Protein AF-A0A7X9DUM1-F1 (afdb_monomer_lite)

Secondary structure (DSSP, 8-state):
---------------TT----B-SSGGGGTTSSS-EEETTEEE---GGGPPEEEEEEEEE-GGGTTS-SEEEEEEEESB-TT-PBP-TTT--TT--TTSTTS-BSSSSPEEEE----TTS------EEEEE--EEEEEEEEEEESSSTT-SSEEEEEEEEEEEE-TT-EEEEEEEEE--

pLDDT: mean 73.15, std 17.41, range [31.2, 94.44]

Foldseek 3Di:
DDDDDDDDPPPDDDDPDPFFDFDQAQCVNPPLAPWGQFLRGTDDDDPVQAWFKEWEDEAEDPVCQLLFFKKWKFKFFQAFSVRHGDDPVPDDPPDDCPDSRTGTQDRGTDMGGFPRDPDDDTDDPRDIDTGGFDQWIKMKMWGDNDHPNDDDTFKIWIDTGDGTDHPYYHYDYTYIDGD

Structure (mmCIF, N/CA/C/O backbone):
data_AF-A0A7X9DUM1-F1
#
_entry.id   AF-A0A7X9DUM1-F1
#
loop_
_atom_site.group_PDB
_atom_site.id
_atom_site.type_symbol
_atom_site.label_atom_id
_atom_site.label_alt_id
_atom_site.label_comp_id
_atom_site.label_asym_id
_atom_site.label_entity_id
_atom_site.label_seq_id
_atom_site.pdbx_PDB_ins_code
_atom_site.Cartn_x
_atom_site.Cartn_y
_atom_site.Cartn_z
_atom_site.occupancy
_atom_site.B_iso_or_equiv
_atom_site.auth_seq_id
_atom_site.auth_comp_id
_atom_site.auth_asym_id
_atom_site.auth_atom_id
_atom_site.pdbx_PDB_model_num
ATOM 1 N N . MET A 1 1 ? -1.319 25.117 71.527 1.00 40.03 1 MET A N 1
ATOM 2 C CA . MET A 1 1 ? -0.468 25.379 70.347 1.00 40.03 1 MET A CA 1
ATOM 3 C C . MET A 1 1 ? -0.038 24.043 69.774 1.00 40.03 1 MET A C 1
ATOM 5 O O . MET A 1 1 ? 0.570 23.286 70.512 1.00 40.03 1 MET A O 1
ATOM 9 N N . PHE A 1 2 ? -0.362 23.758 68.516 1.00 37.19 2 PHE A N 1
ATOM 10 C CA . PHE A 1 2 ? 0.265 22.716 67.691 1.00 37.19 2 PHE A CA 1
ATOM 11 C C . PHE A 1 2 ? 0.236 23.201 66.236 1.00 37.19 2 PHE A C 1
ATOM 13 O O . PHE A 1 2 ? -0.597 24.045 65.900 1.00 37.19 2 PHE A O 1
ATOM 20 N N . ALA A 1 3 ? 1.189 22.755 65.418 1.00 37.44 3 ALA A N 1
ATOM 21 C CA . ALA A 1 3 ? 1.503 23.374 64.132 1.00 37.44 3 ALA A CA 1
ATOM 22 C C . ALA A 1 3 ? 1.252 22.455 62.923 1.00 37.44 3 ALA A C 1
ATOM 24 O O . ALA A 1 3 ? 1.091 21.247 63.056 1.00 37.44 3 ALA A O 1
ATOM 25 N N . ALA A 1 4 ? 1.228 23.109 61.761 1.00 41.41 4 ALA A N 1
ATOM 26 C CA . ALA A 1 4 ? 1.110 22.626 60.388 1.00 41.41 4 ALA A CA 1
ATOM 27 C C . ALA A 1 4 ? 1.526 21.176 60.056 1.00 41.41 4 ALA A C 1
ATOM 29 O O . ALA A 1 4 ? 2.609 20.734 60.420 1.00 41.41 4 ALA A O 1
ATOM 30 N N . LEU A 1 5 ? 0.720 20.554 59.184 1.00 39.69 5 LEU A N 1
ATOM 31 C CA . LEU A 1 5 ? 1.094 19.883 57.921 1.00 39.69 5 LEU A CA 1
ATOM 32 C C . LEU A 1 5 ? -0.224 19.759 57.117 1.00 39.69 5 LEU A C 1
ATOM 34 O O . LEU A 1 5 ? -1.171 19.136 57.577 1.00 39.69 5 LEU A O 1
ATOM 38 N N . ALA A 1 6 ? -0.465 20.546 56.066 1.00 47.09 6 ALA A N 1
ATOM 39 C CA . ALA A 1 6 ? 0.113 20.409 54.724 1.00 47.09 6 ALA A CA 1
ATOM 40 C C . ALA A 1 6 ? -0.218 19.045 54.079 1.00 47.09 6 ALA A C 1
ATOM 42 O O . ALA A 1 6 ? 0.566 18.105 54.140 1.00 47.09 6 ALA A O 1
ATOM 43 N N . GLY A 1 7 ? -1.397 18.966 53.451 1.00 34.66 7 GLY A N 1
ATOM 44 C CA . GLY A 1 7 ? -1.908 17.788 52.739 1.00 34.66 7 GLY A CA 1
ATOM 45 C C . GLY A 1 7 ? -2.679 18.198 51.483 1.00 34.66 7 GLY A C 1
ATOM 46 O O . GLY A 1 7 ? -3.891 18.019 51.403 1.00 34.66 7 GLY A O 1
ATOM 47 N N . ALA A 1 8 ? -1.992 18.833 50.532 1.00 40.47 8 ALA A N 1
ATOM 48 C CA . ALA A 1 8 ? -2.603 19.371 49.319 1.00 40.47 8 ALA A CA 1
ATOM 49 C C . ALA A 1 8 ? -2.873 18.263 48.285 1.00 40.47 8 ALA A C 1
ATOM 51 O O . ALA A 1 8 ? -2.037 17.980 47.428 1.00 40.47 8 ALA A O 1
ATOM 52 N N . VAL A 1 9 ? -4.058 17.650 48.345 1.00 40.78 9 VAL A N 1
ATOM 53 C CA . VAL A 1 9 ? -4.539 16.749 47.287 1.00 40.78 9 VAL A CA 1
ATOM 54 C C . VAL A 1 9 ? -4.995 17.588 46.090 1.00 40.78 9 VAL A C 1
ATOM 56 O O . VAL A 1 9 ? -6.171 17.928 45.962 1.00 40.78 9 VAL A O 1
ATOM 59 N N . LEU A 1 10 ? -4.059 17.935 45.199 1.00 37.41 10 LEU A N 1
ATOM 60 C CA . LEU A 1 10 ? -4.412 18.410 43.861 1.00 37.41 10 LEU A CA 1
ATOM 61 C C . LEU A 1 10 ? -4.969 17.236 43.047 1.00 37.41 10 LEU A C 1
ATOM 63 O O . LEU A 1 10 ? -4.238 16.536 42.348 1.00 37.41 10 LEU A O 1
ATOM 67 N N . ALA A 1 11 ? -6.286 17.054 43.110 1.00 38.44 11 ALA A N 1
ATOM 68 C CA . ALA A 1 11 ? -7.024 16.305 42.104 1.00 38.44 11 ALA A CA 1
ATOM 69 C C . ALA A 1 11 ? -7.027 17.115 40.792 1.00 38.44 11 ALA A C 1
ATOM 71 O O . ALA A 1 11 ? -7.952 17.878 40.515 1.00 38.44 11 ALA A O 1
ATOM 72 N N . VAL A 1 12 ? -5.944 17.002 40.016 1.00 39.50 12 VAL A N 1
ATOM 73 C CA . VAL A 1 12 ? -5.849 17.609 38.681 1.00 39.50 12 VAL A CA 1
ATOM 74 C C . VAL A 1 12 ? -6.908 16.975 37.782 1.00 39.50 12 VAL A C 1
ATOM 76 O O . VAL A 1 12 ? -7.062 15.755 37.750 1.00 39.50 12 VAL A O 1
ATOM 79 N N . ALA A 1 13 ? -7.666 17.810 37.076 1.00 39.44 13 ALA A N 1
ATOM 80 C CA . ALA A 1 13 ? -8.807 17.356 36.299 1.00 39.44 13 ALA A CA 1
ATOM 81 C C . ALA A 1 13 ? -8.392 16.589 35.034 1.00 39.44 13 ALA A C 1
ATOM 83 O O . ALA A 1 13 ? -7.625 17.089 34.214 1.00 39.44 13 ALA A O 1
ATOM 84 N N . ALA A 1 14 ? -9.020 15.433 34.832 1.00 36.47 14 ALA A N 1
ATOM 85 C CA . ALA A 1 14 ? -9.250 14.835 33.525 1.00 36.47 14 ALA A CA 1
ATOM 86 C C . ALA A 1 14 ? -10.721 14.369 33.508 1.00 36.47 14 ALA A C 1
ATOM 88 O O . ALA A 1 14 ? -11.099 13.502 34.286 1.00 36.47 14 ALA A O 1
ATOM 89 N N . GLY A 1 15 ? -11.639 14.936 32.727 1.00 31.20 15 GLY A N 1
ATOM 90 C CA . GLY A 1 15 ? -11.460 15.889 31.628 1.00 31.20 15 GLY A CA 1
ATOM 91 C C . GLY A 1 15 ? -12.092 15.345 30.354 1.00 31.20 15 GLY A C 1
ATOM 92 O O . GLY A 1 15 ? -11.414 15.192 29.342 1.00 31.20 15 GLY A O 1
ATOM 93 N N . CYS A 1 16 ? -13.380 14.994 30.413 1.00 40.56 16 CYS A N 1
ATOM 94 C CA . CYS A 1 16 ? -14.129 14.566 29.236 1.00 40.56 16 CYS A CA 1
ATOM 95 C C . CYS A 1 16 ? -14.077 15.669 28.168 1.00 40.56 16 CYS A C 1
ATOM 97 O O . CYS A 1 16 ? -14.385 16.821 28.468 1.00 40.56 16 CYS A O 1
ATOM 99 N N . GLY A 1 17 ? -13.719 15.316 26.932 1.00 37.38 17 GLY A N 1
ATOM 100 C CA . GLY A 1 17 ? -13.585 16.290 25.844 1.00 37.38 17 GLY A CA 1
ATOM 101 C C . GLY A 1 17 ? -12.167 16.818 25.613 1.00 37.38 17 GLY A C 1
ATOM 102 O O . GLY A 1 17 ? -12.016 17.933 25.122 1.00 37.38 17 GLY A O 1
ATOM 103 N N . GLY A 1 18 ? -11.128 16.027 25.903 1.00 38.53 18 GLY A N 1
ATOM 104 C CA . GLY A 1 18 ? -9.816 16.248 25.294 1.00 38.53 18 GLY A CA 1
ATOM 105 C C . GLY A 1 18 ? -9.933 16.175 23.769 1.00 38.53 18 GLY A C 1
ATOM 106 O O . GLY A 1 18 ? -10.153 15.099 23.211 1.00 38.53 18 GLY A O 1
ATOM 107 N N . SER A 1 19 ? -9.826 17.317 23.089 1.00 50.94 19 SER A N 1
ATOM 108 C CA . SER A 1 19 ? -9.792 17.368 21.629 1.00 50.94 19 SER A CA 1
ATOM 109 C C . SER A 1 19 ? -8.531 16.663 21.138 1.00 50.94 19 SER A C 1
ATOM 111 O O . SER A 1 19 ? -7.427 17.147 21.384 1.00 50.94 19 SER A O 1
ATOM 113 N N . SER A 1 20 ? -8.713 15.529 20.458 1.00 58.25 20 SER A N 1
ATOM 114 C CA . SER A 1 20 ? -7.647 14.815 19.749 1.00 58.25 20 SER A CA 1
ATOM 115 C C . SER A 1 20 ? -6.777 15.811 18.961 1.00 58.25 20 SER A C 1
ATOM 117 O O . SER A 1 20 ? -7.348 16.644 18.245 1.00 58.25 20 SER A O 1
ATOM 119 N N . PRO A 1 21 ? -5.437 15.779 19.126 1.00 67.00 21 PRO A N 1
ATOM 120 C CA . PRO A 1 21 ? -4.561 16.769 18.521 1.00 67.00 21 PRO A CA 1
ATOM 121 C C . PRO A 1 21 ? -4.642 16.695 16.998 1.00 67.00 21 PRO A C 1
ATOM 123 O O . PRO A 1 21 ? -4.793 15.619 16.410 1.00 67.00 21 PRO A O 1
ATOM 126 N N . GLU A 1 22 ? -4.566 17.867 16.376 1.00 72.25 22 GLU A N 1
ATOM 127 C CA . GLU A 1 22 ? -4.575 17.995 14.925 1.00 72.25 22 GLU A CA 1
ATOM 128 C C . GLU A 1 22 ? -3.214 17.583 14.357 1.00 72.25 22 GLU A C 1
ATOM 130 O O . GLU A 1 22 ? -2.172 17.836 14.964 1.00 72.25 22 GLU A O 1
ATOM 135 N N . CYS A 1 23 ? -3.235 16.899 13.216 1.00 69.06 23 CYS A N 1
ATOM 136 C CA . CYS A 1 23 ? -2.074 16.241 12.626 1.00 69.06 23 CYS A CA 1
ATOM 137 C C . CYS A 1 23 ? -2.131 16.293 11.096 1.00 69.06 23 CYS A C 1
ATOM 139 O O . CYS A 1 23 ? -3.212 16.247 10.503 1.00 69.06 23 CYS A O 1
ATOM 141 N N . GLY A 1 24 ? -0.962 16.358 10.460 1.00 55.59 24 GLY A N 1
ATOM 142 C CA . GLY A 1 24 ? -0.798 16.118 9.025 1.00 55.59 24 GLY A CA 1
ATOM 143 C C . GLY A 1 24 ? -0.251 14.720 8.720 1.00 55.59 24 GLY A C 1
ATOM 144 O O . GLY A 1 24 ? -0.513 14.180 7.646 1.00 55.59 24 GLY A O 1
ATOM 145 N N . HIS A 1 25 ? 0.496 14.126 9.657 1.00 52.69 25 HIS A N 1
ATOM 146 C CA . HIS A 1 25 ? 1.282 12.910 9.439 1.00 52.69 25 HIS A CA 1
ATOM 147 C C . HIS A 1 25 ? 1.245 11.942 10.636 1.00 52.69 25 HIS A C 1
ATOM 149 O O . HIS A 1 25 ? 0.826 12.286 11.741 1.00 52.69 25 HIS A O 1
ATOM 155 N N . PHE A 1 26 ? 1.729 10.710 10.421 1.00 55.34 26 PHE A N 1
ATOM 156 C CA . PHE A 1 26 ? 1.794 9.648 11.443 1.00 55.34 26 PHE A CA 1
ATOM 157 C C . PHE A 1 26 ? 2.619 10.034 12.686 1.00 55.34 26 PHE A C 1
ATOM 159 O O . PHE A 1 26 ? 2.327 9.611 13.802 1.00 55.34 26 PHE A O 1
ATOM 166 N N . SER A 1 27 ? 3.621 10.888 12.487 1.00 53.38 27 SER A N 1
ATOM 167 C CA . SER A 1 27 ? 4.586 11.375 13.470 1.00 53.38 27 SER A CA 1
ATOM 168 C C . SER A 1 27 ? 3.952 12.219 14.558 1.00 53.38 27 SER A C 1
ATOM 170 O O . SER A 1 27 ? 4.390 12.193 15.707 1.00 53.38 27 SER A O 1
ATOM 172 N N . ASP A 1 28 ? 2.915 12.958 14.189 1.00 59.66 28 ASP A N 1
ATOM 173 C CA . ASP A 1 28 ? 2.399 14.073 14.973 1.00 59.66 28 ASP A CA 1
ATOM 174 C C . ASP A 1 28 ? 1.583 13.562 16.174 1.00 59.66 28 ASP A C 1
ATOM 176 O O . ASP A 1 28 ? 1.391 14.272 17.160 1.00 59.66 28 ASP A O 1
ATOM 180 N N . CYS A 1 29 ? 1.164 12.293 16.118 1.00 64.81 29 CYS A N 1
ATOM 181 C CA . CYS A 1 29 ? 0.476 11.585 17.194 1.00 64.81 29 CYS A CA 1
ATOM 182 C C . CYS A 1 29 ? 1.421 11.054 18.285 1.00 64.81 29 CYS A C 1
ATOM 184 O O . CYS A 1 29 ? 0.961 10.727 19.379 1.00 64.81 29 CYS A O 1
ATOM 186 N N . GLY A 1 30 ? 2.737 11.033 18.032 1.00 55.78 30 GLY A N 1
ATOM 187 C CA . GLY A 1 30 ? 3.765 10.799 19.046 1.00 55.78 30 GLY A CA 1
ATOM 188 C C . GLY A 1 30 ? 3.636 9.470 19.815 1.00 55.78 30 GLY A C 1
ATOM 189 O O . GLY A 1 30 ? 3.087 8.500 19.300 1.00 55.78 30 GLY A O 1
ATOM 190 N N . PRO A 1 31 ? 4.145 9.390 21.060 1.00 48.19 31 PRO A N 1
ATOM 191 C CA . PRO A 1 31 ? 4.142 8.164 21.866 1.00 48.19 31 PRO A CA 1
ATOM 192 C C . PRO A 1 31 ? 2.786 7.866 22.547 1.00 48.19 31 PRO A C 1
ATOM 194 O O . PRO A 1 31 ? 2.753 7.263 23.619 1.00 48.19 31 PRO A O 1
ATOM 197 N N . VAL A 1 32 ? 1.659 8.302 21.971 1.00 47.00 32 VAL A N 1
ATOM 198 C CA . VAL A 1 32 ? 0.311 8.183 22.568 1.00 47.00 32 VAL A CA 1
ATOM 199 C C . VAL A 1 32 ? -0.335 6.832 22.206 1.00 47.00 32 VAL A C 1
ATOM 201 O O . VAL A 1 32 ? -1.444 6.765 21.683 1.00 47.00 32 VAL A O 1
ATOM 204 N N . GLY A 1 33 ? 0.379 5.737 22.483 1.00 53.91 33 GLY A N 1
ATOM 205 C CA . GLY A 1 33 ? -0.063 4.369 22.178 1.00 53.91 33 GLY A CA 1
ATOM 206 C C . GLY A 1 33 ? -0.249 4.113 20.678 1.00 53.91 33 GLY A C 1
ATOM 207 O O . GLY A 1 33 ? 0.464 4.680 19.854 1.00 53.91 33 GLY A O 1
ATOM 208 N N . ASP A 1 34 ? -1.234 3.283 20.327 1.00 57.41 34 ASP A N 1
ATOM 209 C CA . ASP A 1 34 ? -1.569 2.886 18.949 1.00 57.41 34 ASP A CA 1
ATOM 210 C C . ASP A 1 34 ? -2.295 3.990 18.142 1.00 57.41 34 ASP A C 1
ATOM 212 O O . ASP A 1 34 ? -3.182 3.720 17.329 1.00 57.41 34 ASP A O 1
ATOM 216 N N . ALA A 1 35 ? -1.971 5.264 18.383 1.00 65.75 35 ALA A N 1
ATOM 217 C CA . ALA A 1 35 ? -2.650 6.397 17.765 1.00 65.75 35 ALA A CA 1
ATOM 218 C C . ALA A 1 35 ? -2.260 6.605 16.291 1.00 65.75 35 ALA A C 1
ATOM 220 O O . ALA A 1 35 ? -1.083 6.610 15.933 1.00 65.75 35 ALA A O 1
ATOM 221 N N . VAL A 1 36 ? -3.256 6.859 15.436 1.00 66.50 36 VAL A N 1
ATOM 222 C CA . VAL A 1 36 ? -3.064 7.104 13.996 1.00 66.50 36 VAL A CA 1
ATOM 223 C C . VAL A 1 36 ? -3.724 8.418 13.588 1.00 66.50 36 VAL A C 1
ATOM 225 O O . VAL A 1 36 ? -4.875 8.683 13.942 1.00 66.50 36 VAL A O 1
ATOM 228 N N . CYS A 1 37 ? -3.014 9.231 12.803 1.00 63.69 37 CYS A N 1
ATOM 229 C CA . CYS A 1 37 ? -3.579 10.434 12.200 1.00 63.69 37 CYS A CA 1
ATOM 230 C C . CYS A 1 37 ? -4.638 10.061 11.150 1.00 63.69 37 CYS A C 1
ATOM 232 O O . CYS A 1 37 ? -4.329 9.396 10.162 1.00 63.69 37 CYS A O 1
ATOM 234 N N . ALA A 1 38 ? -5.889 10.474 11.354 1.00 58.25 38 ALA A N 1
ATOM 235 C CA . ALA A 1 38 ? -7.000 10.184 10.453 1.00 58.25 38 ALA A CA 1
ATOM 236 C C . ALA A 1 38 ? -7.988 11.359 10.410 1.00 58.25 38 ALA A C 1
ATOM 238 O O . ALA A 1 38 ? -8.459 11.831 11.445 1.00 58.25 38 ALA A O 1
ATOM 239 N N . GLY A 1 39 ? -8.301 11.851 9.206 1.00 54.09 39 GLY A N 1
ATOM 240 C CA . GLY A 1 39 ? -9.159 13.032 9.035 1.00 54.09 39 GLY A CA 1
ATOM 241 C C . GLY A 1 39 ? -8.594 14.303 9.687 1.00 54.09 39 GLY A C 1
ATOM 242 O O . GLY A 1 39 ? -9.359 15.112 10.206 1.00 54.09 39 GLY A O 1
ATOM 243 N N . GLY A 1 40 ? -7.264 14.444 9.716 1.00 60.97 40 GLY A N 1
ATOM 244 C CA . GLY A 1 40 ? -6.565 15.565 10.350 1.00 60.97 40 GLY A CA 1
ATOM 245 C C . GLY A 1 40 ? -6.473 15.498 11.879 1.00 60.97 40 GLY A C 1
ATOM 246 O O . GLY A 1 40 ? -6.107 16.498 12.491 1.00 60.97 40 GLY A O 1
ATOM 247 N N . ARG A 1 41 ? -6.822 14.365 12.515 1.00 67.62 41 ARG A N 1
ATOM 248 C CA . ARG A 1 41 ? -6.782 14.182 13.979 1.00 67.62 41 ARG A CA 1
ATOM 249 C C . ARG A 1 41 ? -6.221 12.831 14.416 1.00 67.62 41 ARG A C 1
ATOM 251 O O . ARG A 1 41 ? -6.502 11.806 13.801 1.00 67.62 41 ARG A O 1
ATOM 258 N N . CYS A 1 42 ? -5.464 12.821 15.509 1.00 69.44 42 CYS A N 1
ATOM 259 C CA . CYS A 1 42 ? -4.881 11.611 16.092 1.00 69.44 42 CYS A CA 1
ATOM 260 C C . CYS A 1 42 ? -5.927 10.752 16.814 1.00 69.44 42 CYS A C 1
ATOM 262 O O . CYS A 1 42 ? -6.256 10.986 17.983 1.00 69.44 42 CYS A O 1
ATOM 264 N N . GLN A 1 43 ? -6.462 9.752 16.120 1.00 66.50 43 GLN A N 1
ATOM 265 C CA . GLN A 1 43 ? -7.377 8.775 16.701 1.00 66.50 43 GLN A CA 1
ATOM 266 C C . GLN A 1 43 ? -6.568 7.771 17.524 1.00 66.50 43 GLN A C 1
ATOM 268 O O . GLN A 1 43 ? -5.748 7.045 16.968 1.00 66.50 43 GLN A O 1
ATOM 273 N N . VAL A 1 44 ? -6.786 7.751 18.841 1.00 66.06 44 VAL A N 1
ATOM 274 C CA . VAL A 1 44 ? -6.223 6.741 19.749 1.00 66.06 44 VAL A CA 1
ATOM 275 C C . VAL A 1 44 ? -7.120 5.506 19.701 1.00 66.06 44 VAL A C 1
ATOM 277 O O . VAL A 1 44 ? -8.323 5.622 19.931 1.00 66.06 44 VAL A O 1
ATOM 280 N N . PHE A 1 45 ? -6.532 4.348 19.417 1.00 61.19 45 PHE A N 1
ATOM 281 C CA . PHE A 1 45 ? -7.200 3.046 19.439 1.00 61.19 45 PHE A CA 1
ATOM 282 C C . PHE A 1 45 ? -6.885 2.354 20.773 1.00 61.19 45 PHE A C 1
ATOM 284 O O . PHE A 1 45 ? -5.750 2.415 21.245 1.00 61.19 45 PHE A O 1
ATOM 291 N N . GLY A 1 46 ? -7.890 1.768 21.431 1.00 53.91 46 GLY A N 1
ATOM 292 C CA . GLY A 1 46 ? -7.709 1.044 22.693 1.00 53.91 46 GLY A CA 1
ATOM 293 C C . GLY A 1 46 ? -7.426 -0.447 22.485 1.00 53.91 46 GLY A C 1
ATOM 294 O O . GLY A 1 46 ? -7.542 -0.965 21.379 1.00 53.91 46 GLY A O 1
ATOM 295 N N . GLU A 1 47 ? -7.166 -1.192 23.566 1.00 48.31 47 GLU A N 1
ATOM 296 C CA . GLU A 1 47 ? -7.020 -2.666 23.512 1.00 48.31 47 GLU A CA 1
ATOM 297 C C . GLU A 1 47 ? -8.278 -3.368 22.937 1.00 48.31 47 GLU A C 1
ATOM 299 O O . GLU A 1 47 ? -8.214 -4.449 22.337 1.00 48.31 47 GLU A O 1
ATOM 304 N N . ALA A 1 48 ? -9.444 -2.724 23.062 1.00 52.62 48 ALA A N 1
ATOM 305 C CA . ALA A 1 48 ? -10.691 -3.154 22.434 1.00 52.62 48 ALA A CA 1
ATOM 306 C C . ALA A 1 48 ? -10.654 -3.081 20.892 1.00 52.62 48 ALA A C 1
ATOM 308 O O . ALA A 1 48 ? -11.294 -3.904 20.236 1.00 52.62 48 ALA A O 1
ATOM 309 N N . ASP A 1 49 ? -9.834 -2.204 20.311 1.00 59.75 49 ASP A N 1
ATOM 310 C CA . ASP A 1 49 ? -9.852 -1.798 18.897 1.00 59.75 49 ASP A CA 1
ATOM 311 C C . ASP A 1 49 ? -8.697 -2.405 18.070 1.00 59.75 49 ASP A C 1
ATOM 313 O O . ASP A 1 49 ? -8.289 -1.856 17.047 1.00 59.75 49 ASP A O 1
ATOM 317 N N . GLY A 1 50 ? -8.150 -3.533 18.539 1.00 63.88 50 GLY A N 1
ATOM 318 C CA . GLY A 1 50 ? -6.962 -4.191 17.985 1.00 63.88 50 GLY A CA 1
ATOM 319 C C . GLY A 1 50 ? -6.973 -4.511 16.479 1.00 63.88 50 GLY A C 1
ATOM 320 O O . GLY A 1 50 ? -7.995 -4.524 15.790 1.00 63.88 50 GLY A O 1
ATOM 321 N N . PHE A 1 51 ? -5.770 -4.771 15.974 1.00 73.25 51 PHE A N 1
ATOM 322 C CA . PHE A 1 51 ? -5.433 -4.759 14.552 1.00 73.25 51 PHE A CA 1
ATOM 323 C C . PHE A 1 51 ? -6.039 -5.901 13.729 1.00 73.25 51 PHE A C 1
ATOM 325 O O . PHE A 1 51 ? -6.178 -7.035 14.185 1.00 73.25 51 PHE A O 1
ATOM 332 N N . GLY A 1 52 ? -6.311 -5.611 12.456 1.00 78.06 52 GLY A N 1
ATOM 333 C CA . GLY A 1 52 ? -6.396 -6.630 11.415 1.00 78.06 52 GLY A CA 1
ATOM 334 C C . GLY A 1 52 ? -5.019 -6.898 10.801 1.00 78.06 52 GLY A C 1
ATOM 335 O O . GLY A 1 52 ? -4.083 -6.110 10.945 1.00 78.06 52 GLY A O 1
ATOM 336 N N . SER A 1 53 ? -4.891 -8.013 10.089 1.00 80.06 53 SER A N 1
ATOM 337 C CA . SER A 1 53 ? -3.688 -8.373 9.336 1.00 80.06 53 SER A CA 1
ATOM 338 C C . SER A 1 53 ? -4.019 -8.560 7.861 1.00 80.06 53 SER A C 1
ATOM 340 O O . SER A 1 53 ? -4.898 -9.348 7.527 1.00 80.06 53 SER A O 1
ATOM 342 N N . VAL A 1 54 ? -3.287 -7.901 6.961 1.00 83.81 54 VAL A N 1
ATOM 343 C CA . VAL A 1 54 ? -3.376 -8.160 5.511 1.00 83.81 54 VAL A CA 1
ATOM 344 C C . VAL A 1 54 ? -2.123 -8.896 5.055 1.00 83.81 54 VAL A C 1
ATOM 346 O O . VAL A 1 54 ? -1.007 -8.489 5.371 1.00 83.81 54 VAL A O 1
ATOM 349 N N . LYS A 1 55 ? -2.318 -9.993 4.321 1.00 84.94 55 LYS A N 1
ATOM 350 C CA . LYS A 1 55 ? -1.285 -10.943 3.898 1.00 84.94 55 LYS A CA 1
ATOM 351 C C . LYS A 1 55 ? -1.226 -10.968 2.374 1.00 84.94 55 LYS A C 1
ATOM 353 O O . LYS A 1 55 ? -2.131 -11.468 1.706 1.00 84.94 55 LYS A O 1
ATOM 358 N N . ALA A 1 56 ? -0.176 -10.354 1.836 1.00 82.12 56 ALA A N 1
ATOM 359 C CA . ALA A 1 56 ? -0.090 -9.991 0.425 1.00 82.12 56 ALA A CA 1
ATOM 360 C C . ALA A 1 56 ? 0.520 -11.096 -0.453 1.00 82.12 56 ALA A C 1
ATOM 362 O O . ALA A 1 56 ? 1.693 -11.444 -0.300 1.00 82.12 56 ALA A O 1
ATOM 363 N N . ASN A 1 57 ? -0.247 -11.581 -1.431 1.00 84.00 57 ASN A N 1
ATOM 364 C CA . ASN A 1 57 ? 0.257 -12.375 -2.548 1.00 84.00 57 ASN A CA 1
ATOM 365 C C . ASN A 1 57 ? 0.413 -11.449 -3.769 1.00 84.00 57 ASN A C 1
ATOM 367 O O . ASN A 1 57 ? -0.576 -10.938 -4.294 1.00 84.00 57 ASN A O 1
ATOM 371 N N . LEU A 1 58 ? 1.646 -11.214 -4.227 1.00 83.62 58 LEU A N 1
ATOM 372 C CA . LEU A 1 58 ? 1.917 -10.398 -5.418 1.00 83.62 58 LEU A CA 1
ATOM 373 C C . LEU A 1 58 ? 2.141 -11.312 -6.626 1.00 83.62 58 LEU A C 1
ATOM 375 O O . LEU A 1 58 ? 3.079 -12.110 -6.625 1.00 83.62 58 LEU A O 1
ATOM 379 N N . SER A 1 59 ? 1.297 -11.198 -7.652 1.00 80.75 59 SER A N 1
ATOM 380 C CA . SER A 1 59 ? 1.449 -11.928 -8.914 1.00 80.75 59 SER A CA 1
ATOM 381 C C . SER A 1 59 ? 1.967 -11.002 -10.018 1.00 80.75 59 SER A C 1
ATOM 383 O O . SER A 1 59 ? 1.664 -9.813 -10.046 1.00 80.75 59 SER A O 1
ATOM 385 N N . PHE A 1 60 ? 2.774 -11.542 -10.931 1.00 79.44 60 PHE A N 1
ATOM 386 C CA . PHE A 1 60 ? 3.403 -10.793 -12.021 1.00 79.44 60 PHE A CA 1
ATOM 387 C C . PHE A 1 60 ? 3.101 -11.468 -13.361 1.00 79.44 60 PHE A C 1
ATOM 389 O O . PHE A 1 60 ? 3.116 -12.699 -13.456 1.00 79.44 60 PHE A O 1
ATOM 396 N N . GLY A 1 61 ? 2.864 -10.671 -14.407 1.00 74.25 61 GLY A N 1
ATOM 397 C CA . GLY A 1 61 ? 2.803 -11.171 -15.782 1.00 74.25 61 GLY A CA 1
ATOM 398 C C . GLY A 1 61 ? 4.121 -11.832 -16.205 1.00 74.25 61 GLY A C 1
ATOM 399 O O . GLY A 1 61 ? 5.193 -11.477 -15.715 1.00 74.25 61 GLY A O 1
ATOM 400 N N . ARG A 1 62 ? 4.075 -12.790 -17.143 1.00 73.56 62 ARG A N 1
ATOM 401 C CA . ARG A 1 62 ? 5.302 -13.425 -17.680 1.00 73.56 62 ARG A CA 1
ATOM 402 C C . ARG A 1 62 ? 6.213 -12.430 -18.401 1.00 73.56 62 ARG A C 1
ATOM 404 O O . ARG A 1 62 ? 7.417 -12.637 -18.461 1.00 73.56 62 ARG A O 1
ATOM 411 N N . ASP A 1 63 ? 5.644 -11.353 -18.931 1.00 72.62 63 ASP A N 1
ATOM 412 C CA . ASP A 1 63 ? 6.372 -10.233 -19.520 1.00 72.62 63 ASP A CA 1
ATOM 413 C C . ASP A 1 63 ? 7.022 -9.313 -18.466 1.00 72.62 63 ASP A C 1
ATOM 415 O O . ASP A 1 63 ? 7.744 -8.394 -18.846 1.00 72.62 63 ASP A O 1
ATOM 419 N N . MET A 1 64 ? 6.761 -9.526 -17.170 1.00 69.56 64 MET A N 1
ATOM 420 C CA . MET A 1 64 ? 7.204 -8.667 -16.067 1.00 69.56 64 MET A CA 1
ATOM 421 C C . MET A 1 64 ? 8.329 -9.258 -15.204 1.00 69.56 64 MET A C 1
ATOM 423 O O . MET A 1 64 ? 8.649 -8.703 -14.150 1.00 69.56 64 MET A O 1
ATOM 427 N N . GLU A 1 65 ? 8.960 -10.355 -15.634 1.00 65.88 65 GLU A N 1
ATOM 428 C CA . GLU A 1 65 ? 10.112 -10.930 -14.929 1.00 65.88 65 GLU A CA 1
ATOM 429 C C . GLU A 1 65 ? 11.214 -9.866 -14.721 1.00 65.88 65 GLU A C 1
ATOM 431 O O . GLU A 1 65 ? 11.657 -9.225 -15.673 1.00 65.88 65 GLU A O 1
ATOM 436 N N . ARG A 1 66 ? 11.655 -9.676 -13.465 1.00 70.06 66 ARG A N 1
ATOM 437 C CA . ARG A 1 66 ? 12.704 -8.713 -13.046 1.00 70.06 66 ARG A CA 1
ATOM 438 C C . ARG A 1 66 ? 12.410 -7.228 -13.314 1.00 70.06 66 ARG A C 1
ATOM 440 O O . ARG A 1 66 ? 13.313 -6.410 -13.159 1.00 70.06 66 ARG A O 1
ATOM 447 N N . ILE A 1 67 ? 11.179 -6.842 -13.668 1.00 77.81 67 ILE A N 1
ATOM 448 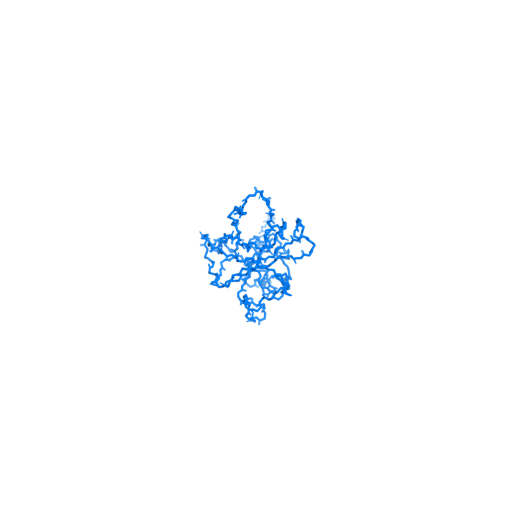C CA . ILE A 1 67 ? 10.854 -5.429 -13.955 1.00 77.81 67 ILE A CA 1
ATOM 449 C C . ILE A 1 67 ? 10.967 -4.526 -12.713 1.00 77.81 67 ILE A C 1
ATOM 451 O O . ILE A 1 67 ? 11.329 -3.356 -12.841 1.00 77.81 67 ILE A O 1
ATOM 455 N N . ALA A 1 68 ? 10.704 -5.055 -11.516 1.00 81.50 68 ALA A N 1
ATOM 456 C CA . ALA A 1 68 ? 10.902 -4.358 -10.245 1.00 81.50 68 ALA A CA 1
ATOM 457 C C . ALA A 1 68 ? 11.911 -5.111 -9.363 1.00 81.50 68 ALA A C 1
ATOM 459 O O . ALA A 1 68 ? 11.900 -6.341 -9.325 1.00 81.50 68 ALA A O 1
ATOM 460 N N . LEU A 1 69 ? 12.748 -4.382 -8.621 1.00 86.31 69 LEU A N 1
ATOM 461 C CA . LEU A 1 69 ? 13.688 -4.928 -7.630 1.00 86.31 69 LEU A CA 1
ATOM 462 C C . LEU A 1 69 ? 13.191 -4.760 -6.185 1.00 86.31 69 LEU A C 1
ATOM 464 O O . LEU A 1 69 ? 13.621 -5.493 -5.297 1.00 86.31 69 LEU A O 1
ATOM 468 N N . SER A 1 70 ? 12.263 -3.834 -5.946 1.00 88.50 70 SER A N 1
ATOM 469 C CA . SER A 1 70 ? 11.572 -3.677 -4.662 1.00 88.50 70 SER A CA 1
ATOM 470 C C . SER A 1 70 ? 10.159 -3.117 -4.840 1.00 88.50 70 SER A C 1
ATOM 472 O O . SER A 1 70 ? 9.779 -2.751 -5.956 1.00 88.50 70 SER A O 1
ATOM 474 N N . ALA A 1 71 ? 9.375 -3.054 -3.762 1.00 89.12 71 ALA A N 1
ATOM 475 C CA . ALA A 1 71 ? 8.039 -2.469 -3.762 1.00 89.12 71 ALA A CA 1
ATOM 476 C C . ALA A 1 71 ? 7.665 -1.726 -2.471 1.00 89.12 71 ALA A C 1
ATOM 478 O O . ALA A 1 71 ? 8.231 -1.976 -1.404 1.00 89.12 71 ALA A O 1
ATOM 479 N N . ARG A 1 72 ? 6.651 -0.857 -2.586 1.00 90.56 72 ARG A N 1
ATOM 480 C CA . ARG A 1 72 ? 5.840 -0.319 -1.480 1.00 90.56 72 ARG A CA 1
ATOM 481 C C . ARG A 1 72 ? 4.428 -0.887 -1.551 1.00 90.56 72 ARG A C 1
ATOM 483 O O . ARG A 1 72 ? 3.849 -0.996 -2.631 1.00 90.56 72 ARG A O 1
ATOM 490 N N . MET A 1 73 ? 3.884 -1.230 -0.392 1.00 90.00 73 MET A N 1
ATOM 491 C CA . MET A 1 73 ? 2.526 -1.734 -0.207 1.00 90.00 73 MET A CA 1
ATOM 492 C C . MET A 1 73 ? 1.713 -0.746 0.624 1.00 90.00 73 MET A C 1
ATOM 494 O O . MET A 1 73 ? 2.147 -0.364 1.710 1.00 90.00 73 MET A O 1
ATOM 498 N N . TRP A 1 74 ? 0.537 -0.374 0.125 1.00 91.19 74 TRP A N 1
ATOM 499 C CA . TRP A 1 74 ? -0.354 0.631 0.698 1.00 91.19 74 TRP A CA 1
ATOM 500 C C . TRP A 1 74 ? -1.758 0.052 0.872 1.00 91.19 74 TRP A C 1
ATOM 502 O O . TRP A 1 74 ? -2.412 -0.269 -0.119 1.00 91.19 74 TRP A O 1
ATOM 512 N N . VAL A 1 75 ? -2.256 -0.042 2.103 1.00 90.56 75 VAL A N 1
ATOM 513 C CA . VAL A 1 75 ? -3.679 -0.301 2.355 1.00 90.56 75 VAL A CA 1
ATOM 514 C C . VAL A 1 75 ? -4.348 1.020 2.731 1.00 90.56 75 VAL A C 1
ATOM 516 O O . VAL A 1 75 ? -3.941 1.679 3.686 1.00 90.56 75 VAL A O 1
ATOM 519 N N . LEU A 1 76 ? -5.355 1.419 1.957 1.00 89.94 76 LEU A N 1
ATOM 520 C CA . LEU A 1 76 ? -6.103 2.673 2.078 1.00 89.94 76 LEU A CA 1
ATOM 521 C C . LEU A 1 76 ? -7.585 2.376 2.366 1.00 89.94 76 LEU A C 1
ATOM 523 O O . LEU A 1 76 ? -8.073 1.308 2.004 1.00 89.94 76 LEU A O 1
ATOM 527 N N . LEU A 1 77 ? -8.342 3.309 2.950 1.00 88.75 77 LEU A N 1
ATOM 528 C CA . LEU A 1 77 ? -9.814 3.250 2.906 1.00 88.75 77 LEU A CA 1
ATOM 529 C C . LEU A 1 77 ? -10.322 3.401 1.465 1.00 88.75 77 LEU A C 1
ATOM 531 O O . LEU A 1 77 ? -9.670 4.021 0.628 1.00 88.75 77 LEU A O 1
ATOM 535 N N . ASP A 1 78 ? -11.548 2.944 1.185 1.00 90.50 78 ASP A N 1
ATOM 536 C CA . ASP A 1 78 ? -12.194 3.145 -0.127 1.00 90.50 78 ASP A CA 1
ATOM 537 C C . ASP A 1 78 ? -12.604 4.601 -0.444 1.00 90.50 78 ASP A C 1
ATOM 539 O O . ASP A 1 78 ? -13.328 4.844 -1.413 1.00 90.50 78 ASP A O 1
ATOM 543 N N . ARG A 1 79 ? -12.132 5.579 0.349 1.00 85.25 79 ARG A N 1
ATOM 544 C CA . ARG A 1 79 ? -12.429 7.020 0.262 1.00 85.25 79 ARG A CA 1
ATOM 545 C C . ARG A 1 79 ? -11.249 7.902 0.677 1.00 85.25 79 ARG A C 1
ATOM 547 O O . ARG A 1 79 ? -10.532 7.585 1.627 1.00 85.25 79 ARG A O 1
ATOM 554 N N . THR A 1 80 ? -11.138 9.061 0.033 1.00 83.44 80 THR A N 1
ATOM 555 C CA . THR A 1 80 ? -10.295 10.193 0.454 1.00 83.44 80 THR A CA 1
ATOM 556 C C . THR A 1 80 ? -10.821 10.862 1.731 1.00 83.44 80 THR A C 1
ATOM 558 O O . THR A 1 80 ? -11.956 10.628 2.153 1.00 83.44 80 THR A O 1
ATOM 561 N N . VAL A 1 81 ? -10.028 11.756 2.332 1.00 73.00 81 VAL A N 1
ATOM 562 C CA . VAL A 1 81 ? -10.439 12.636 3.448 1.00 73.00 81 VAL A CA 1
ATOM 563 C C . VAL A 1 81 ? -11.673 13.476 3.078 1.00 73.00 81 VAL A C 1
ATOM 565 O O . VAL A 1 81 ? -12.545 13.702 3.911 1.00 73.00 81 VAL A O 1
ATOM 568 N N . SER A 1 82 ? -11.801 13.872 1.808 1.00 77.25 82 SER A N 1
ATOM 569 C CA . SER A 1 82 ? -12.969 14.577 1.257 1.00 77.25 82 SER A CA 1
ATOM 570 C C . SER A 1 82 ? -14.180 13.676 0.951 1.00 77.25 82 SER A C 1
ATOM 572 O O . SER A 1 82 ? -15.189 14.158 0.440 1.00 77.25 82 SER A O 1
ATOM 574 N N . GLY A 1 83 ? -14.104 12.372 1.241 1.00 76.31 83 GLY A N 1
ATOM 575 C CA . GLY A 1 83 ? -15.179 11.402 1.010 1.00 76.31 83 GLY A CA 1
ATOM 576 C C . GLY A 1 83 ? -15.341 10.940 -0.444 1.00 76.31 83 GLY A C 1
ATOM 577 O O . GLY A 1 83 ? -16.240 10.143 -0.726 1.00 76.31 83 GLY A O 1
ATOM 578 N N . ALA A 1 84 ? -14.484 11.395 -1.364 1.00 84.88 84 ALA A N 1
ATOM 579 C CA . ALA A 1 84 ? -14.472 10.929 -2.747 1.00 84.88 84 ALA A CA 1
ATOM 580 C C . ALA A 1 84 ? -13.998 9.470 -2.805 1.00 84.88 84 ALA A C 1
ATOM 582 O O . ALA A 1 84 ? -13.047 9.090 -2.125 1.00 84.88 84 ALA A O 1
ATOM 583 N N . LYS A 1 85 ? -14.672 8.632 -3.598 1.00 90.00 85 LYS A N 1
ATOM 584 C CA . LYS A 1 85 ? -14.403 7.190 -3.640 1.00 90.00 85 LYS A CA 1
ATOM 585 C C . LYS A 1 85 ? -13.059 6.887 -4.319 1.00 90.00 85 LYS A C 1
ATOM 587 O O . LYS A 1 85 ? -12.879 7.209 -5.492 1.00 90.00 85 LYS A O 1
ATOM 592 N N . LEU A 1 86 ? -12.187 6.165 -3.621 1.00 89.62 86 LEU A N 1
ATOM 593 C CA . LEU A 1 86 ? -11.021 5.495 -4.193 1.00 89.62 86 LEU A CA 1
ATOM 594 C C . LEU A 1 86 ? -11.430 4.109 -4.717 1.00 89.62 86 LEU A C 1
ATOM 596 O O . LEU A 1 86 ? -12.222 3.394 -4.100 1.00 89.62 86 LEU A O 1
ATOM 600 N N . SER A 1 87 ? -10.913 3.730 -5.885 1.00 92.94 87 SER A N 1
ATOM 601 C CA . SER A 1 87 ? -11.006 2.355 -6.390 1.00 92.94 87 SER A CA 1
ATOM 602 C C . SER A 1 87 ? -10.028 2.111 -7.529 1.00 92.94 87 SER A C 1
ATOM 604 O O . SER A 1 87 ? -9.770 3.038 -8.295 1.00 92.94 87 SER A O 1
ATOM 606 N N . CYS A 1 88 ? -9.555 0.878 -7.696 1.00 92.56 88 CYS A N 1
ATOM 607 C CA . CYS A 1 88 ? -8.537 0.480 -8.673 1.00 92.56 88 CYS A CA 1
ATOM 608 C C . CYS A 1 88 ? -8.819 0.930 -10.115 1.00 92.56 88 CYS A C 1
ATOM 610 O O . CYS A 1 88 ? -7.891 1.266 -10.838 1.00 92.56 88 CYS A O 1
ATOM 612 N N . ALA A 1 89 ? -10.087 1.000 -10.533 1.00 89.19 89 ALA A N 1
ATOM 613 C CA . ALA A 1 89 ? -10.461 1.500 -11.862 1.00 89.19 89 ALA A CA 1
ATOM 614 C C . ALA A 1 89 ? -10.221 3.016 -12.063 1.00 89.19 89 ALA A C 1
ATOM 616 O O . ALA A 1 89 ? -10.200 3.486 -13.197 1.00 89.19 89 ALA A O 1
ATOM 617 N N . GLY A 1 90 ? -10.069 3.779 -10.975 1.00 83.62 90 GLY A N 1
ATOM 618 C CA . GLY A 1 90 ? -9.672 5.191 -10.967 1.00 83.62 90 GLY A CA 1
ATOM 619 C C . GLY A 1 90 ? -8.234 5.431 -10.487 1.00 83.62 90 GLY A C 1
ATOM 620 O O . GLY A 1 90 ? -7.705 6.519 -10.705 1.00 83.62 90 GLY A O 1
ATOM 621 N N . LEU A 1 91 ? -7.581 4.436 -9.873 1.00 85.69 91 LEU A N 1
ATOM 622 C CA . LEU A 1 91 ? -6.153 4.490 -9.561 1.00 85.69 91 LEU A CA 1
ATOM 623 C C . LEU A 1 91 ? -5.357 4.115 -10.816 1.00 85.69 91 LEU A C 1
ATOM 625 O O . LEU A 1 91 ? -5.104 2.945 -11.077 1.00 85.69 91 LEU A O 1
ATOM 629 N N . GLY A 1 92 ? -4.989 5.114 -11.616 1.00 77.56 92 GLY A N 1
ATOM 630 C CA . GLY A 1 92 ? -4.020 4.933 -12.699 1.00 77.56 92 GLY A CA 1
ATOM 631 C C . GLY A 1 92 ? -2.581 4.925 -12.180 1.00 77.56 92 GLY A C 1
ATOM 632 O O . GLY A 1 92 ? -2.322 5.211 -11.012 1.00 77.56 92 GLY A O 1
ATOM 633 N N . SER A 1 93 ? -1.611 4.706 -13.069 1.00 73.56 93 SER A N 1
ATOM 634 C CA . SER A 1 93 ? -0.196 4.838 -12.708 1.00 73.56 93 SER A CA 1
ATOM 635 C C . SER A 1 93 ? 0.157 6.253 -12.219 1.00 73.56 93 SER A C 1
ATOM 637 O O . SER A 1 93 ? 0.999 6.398 -11.344 1.00 73.56 93 SER A O 1
ATOM 639 N N . ALA A 1 94 ? -0.520 7.314 -12.660 1.00 81.75 94 ALA A N 1
ATOM 640 C CA . ALA A 1 94 ? -0.304 8.665 -12.125 1.00 81.75 94 ALA A CA 1
ATOM 641 C C . ALA A 1 94 ? -0.734 8.873 -10.648 1.00 81.75 94 ALA A C 1
ATOM 643 O O . ALA A 1 94 ? -0.564 9.975 -10.133 1.00 81.75 94 ALA A O 1
ATOM 644 N N . PHE A 1 95 ? -1.294 7.863 -9.968 1.00 89.69 95 PHE A N 1
ATOM 645 C CA . PHE A 1 95 ? -1.669 7.956 -8.555 1.00 89.69 95 PHE A CA 1
ATOM 646 C C . PHE A 1 95 ? -0.441 8.035 -7.633 1.00 89.69 95 PHE A C 1
ATOM 648 O O . PHE A 1 95 ? 0.505 7.254 -7.776 1.00 89.69 95 PHE A O 1
ATOM 655 N N . ASP A 1 96 ? -0.503 8.956 -6.668 1.00 89.50 96 ASP A N 1
ATOM 656 C CA . ASP A 1 96 ? 0.387 9.023 -5.510 1.00 89.50 96 ASP A CA 1
ATOM 657 C C . ASP A 1 96 ? -0.390 8.574 -4.254 1.00 89.50 96 ASP A C 1
ATOM 659 O O . ASP A 1 96 ? -1.222 9.332 -3.747 1.00 89.50 96 ASP A O 1
ATOM 663 N N . PRO A 1 97 ? -0.156 7.353 -3.740 1.00 87.12 97 PRO A N 1
ATOM 664 C CA . PRO A 1 97 ? -0.802 6.855 -2.524 1.00 87.12 97 PRO A CA 1
ATOM 665 C C . PRO A 1 97 ? -0.334 7.555 -1.237 1.00 87.12 97 PRO A C 1
ATOM 667 O O . PRO A 1 97 ? -1.003 7.417 -0.213 1.00 87.12 97 PRO A O 1
ATOM 670 N N . ALA A 1 98 ? 0.778 8.302 -1.271 1.00 84.56 98 ALA A N 1
ATOM 671 C CA . ALA A 1 98 ? 1.290 9.068 -0.134 1.00 84.56 98 ALA A CA 1
ATOM 672 C C . ALA A 1 98 ? 0.658 10.469 -0.011 1.00 84.56 98 ALA A C 1
ATOM 674 O O . ALA A 1 98 ? 0.901 11.158 0.982 1.00 84.56 98 ALA A O 1
ATOM 675 N N . ALA A 1 99 ? -0.135 10.903 -1.000 1.00 85.38 99 ALA A N 1
ATOM 676 C CA . ALA A 1 99 ? -0.738 12.233 -1.010 1.00 85.38 99 ALA A CA 1
ATOM 677 C C . ALA A 1 99 ? -1.719 12.430 0.178 1.00 85.38 99 ALA A C 1
ATOM 679 O O . ALA A 1 99 ? -2.494 11.508 0.462 1.00 85.38 99 ALA A O 1
ATOM 680 N N . PRO A 1 100 ? -1.720 13.589 0.880 1.00 75.19 100 PRO A N 1
ATOM 681 C CA . PRO A 1 100 ? -2.432 13.770 2.159 1.00 75.19 100 PRO A CA 1
ATOM 682 C C . PRO A 1 100 ? -3.960 13.614 2.118 1.00 75.19 100 PRO A C 1
ATOM 684 O O . PRO A 1 100 ? -4.595 13.456 3.159 1.00 75.19 100 PRO A O 1
ATOM 687 N N . GLU A 1 101 ? -4.577 13.680 0.939 1.00 79.31 101 GLU A N 1
ATOM 688 C CA . GLU A 1 101 ? -6.003 13.415 0.748 1.00 79.31 101 GLU A CA 1
ATOM 689 C C . GLU A 1 101 ? -6.371 11.925 0.841 1.00 79.31 101 GLU A C 1
ATOM 691 O O . GLU A 1 101 ? -7.553 11.602 0.993 1.00 79.31 101 GLU A O 1
ATOM 696 N N . ASN A 1 102 ? -5.400 11.012 0.758 1.00 84.3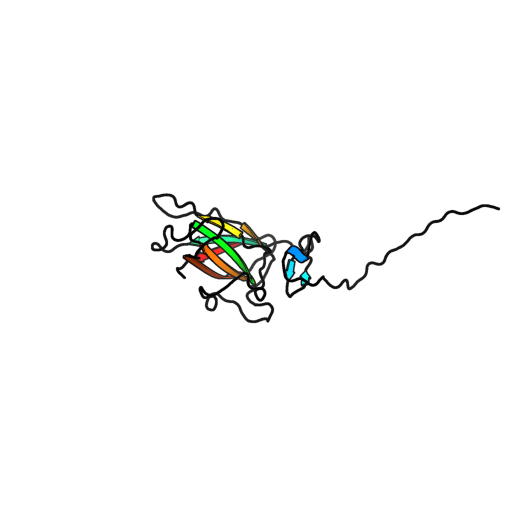8 102 ASN A N 1
ATOM 697 C CA . ASN A 1 102 ? -5.620 9.578 0.915 1.00 84.38 102 ASN A CA 1
ATOM 698 C C . ASN A 1 102 ? -5.671 9.189 2.400 1.00 84.38 102 ASN A C 1
ATOM 700 O O . ASN A 1 102 ? -4.945 9.728 3.227 1.00 84.38 102 ASN A O 1
ATOM 704 N N . ASN A 1 103 ? -6.510 8.207 2.742 1.00 77.81 103 ASN A N 1
ATOM 705 C CA . ASN A 1 103 ? -6.618 7.679 4.105 1.00 77.81 103 ASN A CA 1
ATOM 706 C C . ASN A 1 103 ? -5.919 6.310 4.214 1.00 77.81 103 ASN A C 1
ATOM 708 O O . ASN A 1 103 ? -6.585 5.294 3.985 1.00 77.81 103 ASN A O 1
ATOM 712 N N . PRO A 1 104 ? -4.623 6.225 4.557 1.00 83.44 104 PRO A N 1
ATOM 713 C CA . PRO A 1 104 ? -3.984 4.941 4.817 1.00 83.44 104 PRO A CA 1
ATOM 714 C C . PRO A 1 104 ? -4.521 4.283 6.105 1.00 83.44 104 PRO A C 1
ATOM 716 O O . PRO A 1 104 ? -4.912 4.945 7.067 1.00 83.44 104 PRO A O 1
ATOM 719 N N . LEU A 1 105 ? -4.564 2.947 6.117 1.00 80.12 105 LEU A N 1
ATOM 720 C CA . LEU A 1 105 ? -4.952 2.107 7.267 1.00 80.12 105 LEU A CA 1
ATOM 721 C C . LEU A 1 105 ? -3.752 1.595 8.079 1.00 80.12 105 LEU A C 1
ATOM 723 O O . LEU A 1 105 ? -3.910 0.895 9.077 1.00 80.12 105 LEU A O 1
ATOM 727 N N . GLN A 1 106 ? -2.565 2.002 7.657 1.00 76.31 106 GLN A N 1
ATOM 728 C CA . GLN A 1 106 ? -1.271 1.892 8.314 1.00 76.31 106 GLN A CA 1
ATOM 729 C C . GLN A 1 106 ? -0.691 3.300 8.481 1.00 76.31 106 GLN A C 1
ATOM 731 O O . GLN A 1 106 ? -1.068 4.203 7.741 1.00 76.31 106 GLN A O 1
ATOM 736 N N . TYR A 1 107 ? 0.277 3.478 9.383 1.00 64.44 107 TYR A N 1
ATOM 737 C CA . TYR A 1 107 ? 1.173 4.640 9.319 1.00 64.44 107 TYR A CA 1
ATOM 738 C C . TYR A 1 107 ? 1.939 4.603 7.988 1.00 64.44 107 TYR A C 1
ATOM 740 O O . TYR A 1 107 ? 1.875 5.537 7.196 1.00 64.44 107 TYR A O 1
ATOM 748 N N . GLU A 1 108 ? 2.684 3.518 7.751 1.00 72.25 108 GLU A N 1
ATOM 749 C CA . GLU A 1 108 ? 3.796 3.503 6.794 1.00 72.25 108 GLU A CA 1
ATOM 750 C C . GLU A 1 108 ? 3.611 2.423 5.711 1.00 72.25 108 GLU A C 1
ATOM 752 O O . GLU A 1 108 ? 3.142 1.314 6.011 1.00 72.25 108 GLU A O 1
ATOM 757 N N . PRO A 1 109 ? 3.961 2.694 4.438 1.00 82.81 109 PRO A N 1
ATOM 758 C CA . PRO A 1 109 ? 3.929 1.680 3.392 1.00 82.81 109 PRO A CA 1
ATOM 759 C C . PRO A 1 109 ? 4.898 0.543 3.698 1.00 82.81 109 PRO A C 1
ATOM 761 O O . PRO A 1 109 ? 6.080 0.776 3.960 1.00 82.81 109 PRO A O 1
ATOM 764 N N . LYS A 1 110 ? 4.446 -0.712 3.603 1.00 84.06 110 LYS A N 1
ATOM 765 C CA . LYS A 1 110 ? 5.365 -1.829 3.824 1.00 84.06 110 LYS A CA 1
ATOM 766 C C . LYS A 1 110 ? 6.292 -2.002 2.624 1.00 84.06 110 LYS A C 1
ATOM 768 O O . LYS A 1 110 ? 5.850 -2.218 1.498 1.00 84.06 110 LYS A O 1
ATOM 773 N N . TYR A 1 111 ? 7.587 -1.938 2.905 1.00 82.81 111 TYR A N 1
ATOM 774 C CA . TYR A 1 111 ? 8.662 -2.226 1.965 1.00 82.81 111 TYR A CA 1
ATOM 775 C C . TYR A 1 111 ? 8.857 -3.738 1.740 1.00 82.81 111 TYR A C 1
ATOM 777 O O . TYR A 1 111 ? 8.803 -4.521 2.695 1.00 82.81 111 TYR A O 1
ATOM 785 N N . ILE A 1 112 ? 9.118 -4.132 0.487 1.00 82.69 112 ILE A N 1
ATOM 786 C CA . ILE A 1 112 ? 9.461 -5.499 0.048 1.00 82.69 112 ILE A CA 1
ATOM 787 C C . ILE A 1 112 ? 10.646 -5.458 -0.925 1.00 82.69 112 ILE A C 1
ATOM 789 O O . ILE A 1 112 ? 10.690 -4.595 -1.795 1.00 82.69 112 ILE A O 1
ATOM 793 N N . GLU A 1 113 ? 11.545 -6.443 -0.853 1.00 83.31 113 GLU A N 1
ATOM 794 C CA . GLU A 1 113 ? 12.567 -6.717 -1.879 1.00 83.31 113 GL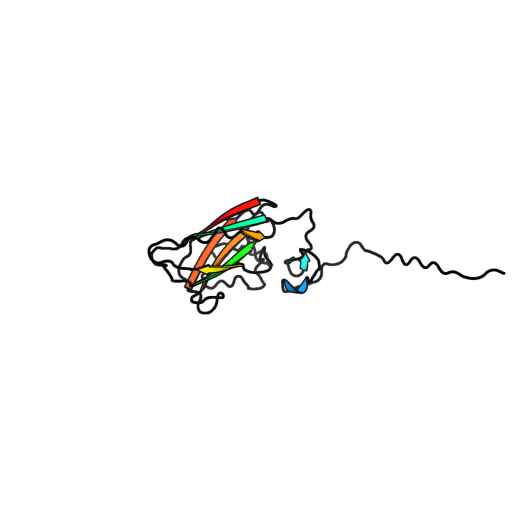U A CA 1
ATOM 795 C C . GLU A 1 113 ? 12.187 -7.916 -2.758 1.00 83.31 113 GLU A C 1
ATOM 797 O O . GLU A 1 113 ? 11.520 -8.854 -2.306 1.00 83.31 113 GLU A O 1
ATOM 802 N N . PHE A 1 114 ? 12.627 -7.895 -4.021 1.00 80.06 114 PHE A N 1
ATOM 803 C CA . PHE A 1 114 ? 12.357 -8.938 -5.012 1.00 80.06 114 PHE A CA 1
ATOM 804 C C . PHE A 1 114 ? 13.641 -9.682 -5.414 1.00 80.06 114 PHE A C 1
ATOM 806 O O . PHE A 1 114 ? 14.385 -9.271 -6.305 1.00 80.06 114 PHE A O 1
ATOM 813 N N . VAL A 1 115 ? 13.895 -10.817 -4.754 1.00 73.25 115 VAL A N 1
ATOM 814 C CA . VAL A 1 115 ? 15.064 -11.684 -4.989 1.00 73.25 115 VAL A CA 1
ATOM 815 C C . VAL A 1 115 ? 14.783 -12.677 -6.128 1.00 73.25 115 VAL A C 1
ATOM 817 O O . VAL A 1 115 ? 14.467 -13.847 -5.909 1.00 73.25 115 VAL A O 1
ATOM 820 N N . TRP A 1 116 ? 14.876 -12.204 -7.373 1.00 72.31 116 TRP A N 1
ATOM 821 C CA . TRP A 1 116 ? 14.609 -13.003 -8.578 1.00 72.31 116 TRP A CA 1
ATOM 822 C C . TRP A 1 116 ? 15.632 -14.134 -8.788 1.00 72.31 116 TRP A C 1
ATOM 824 O O . TRP A 1 116 ? 16.699 -13.928 -9.372 1.00 72.31 116 TRP A O 1
ATOM 834 N N . GLN A 1 117 ? 15.293 -15.352 -8.358 1.00 62.81 117 GLN A N 1
ATOM 835 C CA . GLN A 1 117 ? 16.074 -16.552 -8.667 1.00 62.81 117 GLN A CA 1
ATOM 836 C C . GLN A 1 117 ? 15.900 -16.970 -10.137 1.00 62.81 117 GLN A C 1
ATOM 838 O O . GLN A 1 117 ? 14.837 -16.809 -10.736 1.00 62.81 117 GLN A O 1
ATOM 843 N N . ALA A 1 118 ? 16.959 -17.512 -10.742 1.00 53.81 118 ALA A N 1
ATOM 844 C CA . ALA A 1 118 ? 16.924 -17.959 -12.131 1.00 53.81 118 ALA A CA 1
ATOM 845 C C . ALA A 1 118 ? 16.189 -19.304 -12.260 1.00 53.81 118 ALA A C 1
ATOM 847 O O . ALA A 1 118 ? 16.652 -20.311 -11.732 1.00 53.81 118 ALA A O 1
ATOM 848 N N . GLY A 1 119 ? 15.073 -19.323 -12.995 1.00 55.97 119 GLY A N 1
ATOM 849 C CA . GLY A 1 119 ? 14.349 -20.551 -13.350 1.00 55.97 119 GLY A CA 1
ATOM 850 C C . GLY A 1 119 ? 12.834 -20.493 -13.144 1.00 55.97 119 GLY A C 1
ATOM 851 O O . GLY A 1 119 ? 12.117 -21.210 -13.838 1.00 55.97 119 GLY A O 1
ATOM 852 N N . GLY A 1 120 ? 12.324 -19.626 -12.262 1.00 50.69 120 GLY A N 1
ATOM 853 C CA . GLY A 1 120 ? 10.880 -19.410 -12.142 1.00 50.69 120 GLY A CA 1
ATOM 854 C C . GLY A 1 120 ? 10.414 -18.697 -10.872 1.00 50.69 120 GLY A C 1
ATOM 855 O O . GLY A 1 120 ? 11.091 -18.711 -9.853 1.00 50.69 120 GLY A O 1
ATOM 856 N N . THR A 1 121 ? 9.222 -18.105 -10.994 1.00 46.38 121 THR A N 1
ATOM 857 C CA . THR A 1 121 ? 8.257 -17.694 -9.954 1.00 46.38 121 THR A CA 1
ATOM 858 C C . THR A 1 121 ? 8.822 -17.171 -8.629 1.00 46.38 121 THR A C 1
ATOM 860 O O . THR A 1 121 ? 9.206 -17.937 -7.749 1.00 46.38 121 THR A O 1
ATOM 863 N N . TYR A 1 122 ? 8.742 -15.853 -8.425 1.00 51.09 122 TYR A N 1
ATOM 864 C CA . TYR A 1 122 ? 9.010 -15.268 -7.115 1.00 51.09 122 TYR A CA 1
ATOM 865 C C . TYR A 1 122 ? 7.907 -15.627 -6.109 1.00 51.09 122 TYR A C 1
ATOM 867 O O . TYR A 1 122 ? 6.733 -15.353 -6.350 1.00 51.09 122 TYR A O 1
ATOM 875 N N . PHE A 1 123 ? 8.298 -16.199 -4.970 1.00 53.12 123 PHE A N 1
ATOM 876 C CA . PHE A 1 123 ? 7.429 -16.412 -3.815 1.00 53.12 123 PHE A CA 1
ATOM 877 C C . PHE A 1 123 ? 7.748 -15.349 -2.752 1.00 53.12 123 PHE A C 1
ATOM 879 O O . PHE A 1 123 ? 8.662 -15.560 -1.948 1.00 53.12 123 PHE A O 1
ATOM 886 N N . PRO A 1 124 ? 7.041 -14.201 -2.711 1.00 48.91 124 PRO 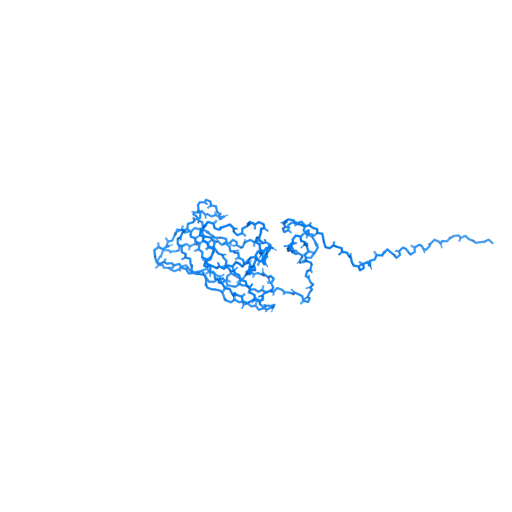A N 1
ATOM 887 C CA . PRO A 1 124 ? 7.117 -13.326 -1.551 1.00 48.91 124 PRO A CA 1
ATOM 888 C C . PRO A 1 124 ? 6.570 -14.093 -0.344 1.00 48.91 124 PRO A C 1
ATOM 890 O O . PRO A 1 124 ? 5.481 -14.665 -0.400 1.00 48.91 124 PRO A O 1
ATOM 893 N N . ASN A 1 125 ? 7.331 -14.119 0.748 1.00 44.66 125 ASN A N 1
ATOM 894 C CA . ASN A 1 125 ? 6.962 -14.857 1.951 1.00 44.66 125 ASN A CA 1
ATOM 895 C C . ASN A 1 125 ? 5.844 -14.110 2.704 1.00 44.66 125 ASN A C 1
ATOM 897 O O . ASN A 1 125 ? 6.120 -13.337 3.617 1.00 44.66 125 ASN A O 1
ATO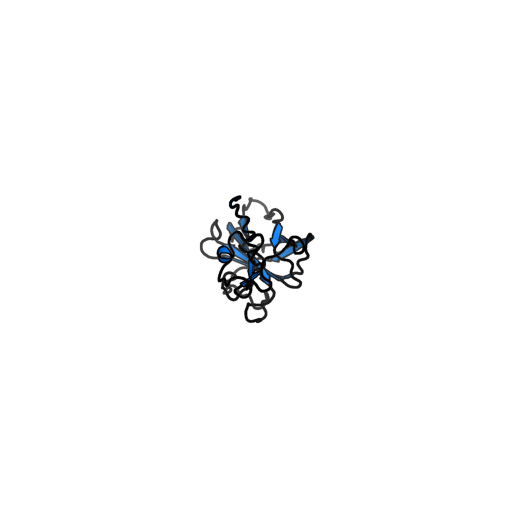M 901 N N . LEU A 1 126 ? 4.602 -14.307 2.238 1.00 54.59 126 LEU A N 1
ATOM 902 C CA . LEU A 1 126 ? 3.309 -14.042 2.889 1.00 54.59 126 LEU A CA 1
ATOM 903 C C . LEU A 1 126 ? 3.340 -12.898 3.911 1.00 54.59 126 LEU A C 1
ATOM 905 O O . LEU A 1 126 ? 3.130 -13.106 5.107 1.00 54.59 126 LEU A O 1
ATOM 909 N N . LEU A 1 127 ? 3.644 -11.688 3.439 1.00 59.56 127 LEU A N 1
ATOM 910 C CA . LEU A 1 127 ? 3.949 -10.583 4.336 1.00 59.56 127 LEU A CA 1
ATOM 911 C C . LEU A 1 127 ? 2.660 -10.071 4.987 1.00 59.56 127 LEU A C 1
ATOM 913 O O . LEU A 1 127 ? 1.857 -9.394 4.348 1.00 59.56 127 LEU A O 1
ATOM 917 N N . VAL A 1 128 ? 2.500 -10.412 6.266 1.00 57.78 128 VAL A N 1
ATOM 918 C CA . VAL A 1 128 ? 1.477 -9.879 7.167 1.00 57.78 128 VAL A CA 1
ATOM 919 C C . VAL A 1 128 ? 1.845 -8.452 7.575 1.00 57.78 128 VAL A C 1
ATOM 921 O O . VAL A 1 128 ? 2.815 -8.239 8.305 1.00 57.78 128 VAL A O 1
ATOM 924 N N . GLN A 1 129 ? 1.062 -7.473 7.123 1.00 67.50 129 GLN A N 1
ATOM 925 C CA . GLN A 1 129 ? 1.085 -6.114 7.659 1.00 67.50 129 GLN A CA 1
ATOM 926 C C . GLN A 1 129 ? -0.067 -5.934 8.654 1.00 67.50 129 GLN A C 1
ATOM 928 O O . GLN A 1 129 ? -1.222 -6.200 8.318 1.00 67.50 129 GLN A O 1
ATOM 933 N N . LEU A 1 130 ? 0.255 -5.460 9.864 1.00 67.56 130 LEU A N 1
ATOM 934 C CA . LEU A 1 130 ? -0.736 -4.976 10.825 1.00 67.56 130 LEU A CA 1
ATOM 935 C C . LEU A 1 130 ? -1.339 -3.665 10.312 1.00 67.56 130 LEU A C 1
ATOM 937 O O . LEU A 1 130 ? -0.611 -2.747 9.927 1.00 67.56 130 LEU A O 1
ATOM 941 N N . VAL A 1 131 ? -2.665 -3.601 10.307 1.00 78.19 131 VAL A N 1
ATOM 942 C CA . VAL A 1 131 ? -3.471 -2.491 9.788 1.00 78.19 131 VAL A CA 1
ATOM 943 C C . VAL A 1 131 ? -4.706 -2.298 10.665 1.00 78.19 131 VAL A C 1
ATOM 945 O O . VAL A 1 131 ? -5.161 -3.226 11.338 1.00 78.19 131 VAL A O 1
ATOM 948 N N . ARG A 1 132 ? -5.286 -1.097 10.658 1.00 76.62 132 ARG A N 1
ATOM 949 C CA . ARG A 1 132 ? -6.579 -0.865 11.317 1.00 76.62 132 ARG A CA 1
ATOM 950 C C . ARG A 1 132 ? -7.683 -1.689 10.628 1.00 76.62 132 ARG A C 1
ATOM 952 O O . ARG A 1 132 ? -7.692 -1.740 9.394 1.00 76.62 132 ARG A O 1
ATOM 959 N N . PRO A 1 133 ? -8.631 -2.283 11.377 1.00 82.88 133 PRO A N 1
ATOM 960 C CA . PRO A 1 133 ? -9.835 -2.874 10.800 1.00 82.88 133 PRO A CA 1
ATOM 961 C C . PRO A 1 133 ? -10.625 -1.875 9.939 1.00 82.88 133 PRO A C 1
ATOM 963 O O . PRO A 1 133 ? -10.672 -0.681 10.241 1.00 82.88 133 PRO A O 1
ATOM 966 N N . ALA A 1 134 ? -11.251 -2.365 8.869 1.00 84.81 134 ALA A N 1
ATOM 967 C CA . ALA A 1 134 ? -12.077 -1.570 7.961 1.00 84.81 134 ALA A CA 1
ATOM 968 C C . ALA A 1 134 ? -13.002 -2.463 7.124 1.00 84.81 134 ALA A C 1
ATOM 970 O O . ALA A 1 134 ? -12.553 -3.448 6.542 1.00 84.81 134 ALA A O 1
ATOM 971 N N . ASP A 1 135 ? -14.271 -2.079 6.969 1.00 85.25 135 ASP A N 1
ATOM 972 C CA . ASP A 1 135 ? -15.227 -2.835 6.144 1.00 85.25 135 ASP A CA 1
ATOM 973 C C . ASP A 1 135 ? -14.835 -2.878 4.660 1.00 85.25 135 ASP A C 1
ATOM 975 O O . ASP A 1 135 ? -15.152 -3.839 3.957 1.00 85.25 135 ASP A O 1
ATOM 979 N N . ARG A 1 136 ? -14.192 -1.805 4.172 1.00 88.88 136 ARG A N 1
ATOM 980 C CA . ARG A 1 136 ? -13.836 -1.592 2.763 1.00 88.88 136 ARG A CA 1
ATOM 981 C C . ARG A 1 136 ? -12.520 -0.824 2.634 1.00 88.88 136 ARG A C 1
ATOM 983 O O . ARG A 1 136 ? -12.465 0.384 2.872 1.00 88.88 136 ARG A O 1
ATOM 990 N N . ALA A 1 137 ? -11.492 -1.527 2.183 1.00 91.75 137 ALA A N 1
ATOM 991 C CA . ALA A 1 137 ? -10.170 -1.000 1.887 1.00 91.75 137 ALA A CA 1
ATOM 992 C C . ALA A 1 137 ? -9.768 -1.236 0.421 1.00 91.75 137 ALA A C 1
ATOM 994 O O . ALA A 1 137 ? -10.284 -2.134 -0.250 1.00 91.75 137 ALA A O 1
ATOM 995 N N . VAL A 1 138 ? -8.823 -0.432 -0.058 1.00 93.75 138 VAL A N 1
ATOM 996 C CA . VAL A 1 138 ? -8.136 -0.574 -1.345 1.00 93.75 138 VAL A CA 1
ATOM 997 C C . VAL A 1 138 ? -6.674 -0.878 -1.049 1.00 93.75 138 VAL A C 1
ATOM 999 O O . VAL A 1 138 ? -6.016 -0.124 -0.335 1.00 93.75 138 VAL A O 1
ATOM 1002 N N . PHE A 1 139 ? -6.160 -1.980 -1.584 1.00 93.31 139 PHE A N 1
ATOM 1003 C CA . PHE A 1 139 ? -4.754 -2.349 -1.461 1.00 93.31 139 PHE A CA 1
ATOM 1004 C C . PHE A 1 139 ? -4.042 -2.009 -2.772 1.00 93.31 139 PHE A C 1
ATOM 1006 O O . PHE A 1 139 ? -4.253 -2.668 -3.787 1.00 93.31 139 PHE A O 1
ATOM 1013 N N . PHE A 1 140 ? -3.209 -0.970 -2.743 1.00 93.19 140 PHE A N 1
ATOM 1014 C CA . PHE A 1 140 ? -2.370 -0.513 -3.848 1.00 93.19 140 PHE A CA 1
ATOM 1015 C C . PHE A 1 140 ? -0.905 -0.929 -3.626 1.00 93.19 140 PHE A C 1
ATOM 1017 O O . PHE A 1 140 ? -0.401 -0.924 -2.501 1.00 93.19 140 PHE A O 1
ATOM 1024 N N . VAL A 1 141 ? -0.207 -1.308 -4.696 1.00 91.69 141 VAL A N 1
ATOM 1025 C CA . VAL A 1 141 ? 1.184 -1.785 -4.652 1.00 91.69 141 VAL A CA 1
ATOM 1026 C C . VAL A 1 141 ? 1.984 -1.131 -5.767 1.00 91.69 141 VAL A C 1
ATOM 1028 O O . VAL A 1 141 ? 1.542 -1.073 -6.911 1.00 91.69 141 VAL A O 1
ATOM 1031 N N . GLU A 1 142 ? 3.193 -0.685 -5.447 1.00 92.44 142 GLU A N 1
ATOM 1032 C CA . GLU A 1 142 ? 4.099 0.008 -6.362 1.00 92.44 142 GLU A CA 1
ATOM 1033 C C . GLU A 1 142 ? 5.432 -0.730 -6.434 1.00 92.44 142 GLU A C 1
ATOM 1035 O O . GLU A 1 142 ? 6.078 -0.903 -5.407 1.00 92.44 142 GLU A O 1
ATOM 1040 N N . GLY A 1 143 ? 5.862 -1.154 -7.624 1.00 90.81 143 GLY A N 1
ATOM 1041 C CA . GLY A 1 143 ? 7.151 -1.812 -7.854 1.00 90.81 143 GLY A CA 1
ATOM 1042 C C . GLY A 1 143 ? 8.166 -0.876 -8.511 1.00 90.81 143 GLY A C 1
ATOM 1043 O O . GLY A 1 143 ? 7.842 -0.192 -9.480 1.00 90.81 143 GLY A O 1
ATOM 1044 N N . PHE A 1 144 ? 9.399 -0.859 -8.009 1.00 91.56 144 PHE A N 1
ATOM 1045 C CA . PHE A 1 144 ? 10.437 0.113 -8.360 1.00 91.56 144 PHE A CA 1
ATOM 1046 C C . PHE A 1 144 ? 11.673 -0.526 -9.001 1.00 91.56 144 PHE A C 1
ATOM 1048 O O . PHE A 1 144 ? 12.041 -1.662 -8.702 1.00 91.56 144 PHE A O 1
ATOM 1055 N N . SER A 1 145 ? 12.343 0.241 -9.865 1.00 91.62 145 SER A N 1
ATOM 1056 C CA . SER A 1 145 ? 13.551 -0.165 -10.605 1.00 91.62 145 SER A CA 1
ATOM 1057 C C . SER A 1 145 ? 14.806 -0.380 -9.748 1.00 91.62 145 SER A C 1
ATOM 1059 O O . SER A 1 145 ? 15.779 -0.950 -10.241 1.00 91.62 145 SER A O 1
ATOM 1061 N N . ARG A 1 146 ? 14.813 0.060 -8.485 1.00 89.31 146 ARG A N 1
ATOM 1062 C CA . ARG A 1 146 ? 15.922 -0.122 -7.532 1.00 89.31 146 ARG A CA 1
ATOM 1063 C C . ARG A 1 146 ? 15.441 -0.797 -6.247 1.00 89.31 146 ARG A C 1
ATOM 1065 O O . ARG A 1 146 ? 14.255 -1.084 -6.086 1.00 89.31 146 ARG A O 1
ATOM 1072 N N . LEU A 1 147 ? 16.374 -1.049 -5.329 1.00 86.25 147 LEU A N 1
ATOM 1073 C CA . LEU A 1 147 ? 16.062 -1.338 -3.927 1.00 86.25 147 LEU A CA 1
ATOM 1074 C C . LEU A 1 147 ? 15.530 -0.072 -3.220 1.00 86.25 147 LEU A C 1
ATOM 1076 O O . LEU A 1 147 ? 15.481 1.005 -3.811 1.00 86.25 147 LEU A O 1
ATOM 1080 N N . GLN A 1 148 ? 15.102 -0.225 -1.969 1.00 84.94 148 GLN A N 1
ATOM 1081 C CA . GLN A 1 148 ? 14.587 0.818 -1.062 1.00 84.94 148 GLN A CA 1
ATOM 1082 C C . GLN A 1 148 ? 13.388 1.616 -1.621 1.00 84.94 148 GLN A C 1
ATOM 1084 O O . GLN A 1 148 ? 13.037 2.689 -1.129 1.00 84.94 148 GLN A O 1
ATOM 1089 N N . ALA A 1 149 ? 12.706 1.041 -2.621 1.00 85.31 149 ALA A N 1
ATOM 1090 C CA . ALA A 1 149 ? 11.636 1.661 -3.393 1.00 85.31 149 ALA A CA 1
ATOM 1091 C C . ALA A 1 149 ? 12.062 3.001 -4.024 1.00 85.31 149 ALA A C 1
ATOM 1093 O O . ALA A 1 149 ? 11.328 3.988 -3.991 1.00 85.31 149 ALA A O 1
ATOM 1094 N N . GLU A 1 150 ? 13.276 3.021 -4.584 1.00 88.88 150 GLU A N 1
ATOM 1095 C CA . GLU A 1 150 ? 13.856 4.170 -5.277 1.00 88.88 150 GLU A CA 1
ATOM 1096 C C . GLU A 1 150 ? 13.788 4.084 -6.812 1.00 88.88 150 GLU A C 1
ATOM 1098 O O . GLU A 1 150 ? 13.669 3.019 -7.424 1.00 88.88 150 GLU A O 1
ATOM 1103 N N . GLY A 1 151 ? 14.005 5.238 -7.448 1.00 90.12 151 GLY A N 1
ATOM 1104 C CA . GLY A 1 151 ? 14.109 5.372 -8.897 1.00 90.12 151 GLY A CA 1
ATOM 1105 C C . GLY A 1 151 ? 12.745 5.369 -9.578 1.00 90.12 151 GLY A C 1
ATOM 1106 O O . GLY A 1 151 ? 11.717 5.650 -8.968 1.00 90.12 151 GLY A O 1
ATOM 1107 N N . THR A 1 152 ? 12.729 5.064 -10.873 1.00 91.69 152 THR A N 1
ATOM 1108 C CA . THR A 1 152 ? 11.481 4.974 -11.633 1.00 91.69 152 THR A CA 1
ATOM 1109 C C . THR A 1 152 ? 10.639 3.816 -11.102 1.00 91.69 152 THR A C 1
ATOM 1111 O O . THR A 1 152 ? 11.153 2.701 -10.957 1.00 91.69 152 THR A O 1
ATOM 1114 N N . ARG A 1 153 ? 9.347 4.057 -10.857 1.00 91.00 153 ARG A N 1
ATOM 1115 C CA . ARG A 1 153 ? 8.367 2.993 -10.622 1.00 91.00 153 ARG A CA 1
ATOM 1116 C C . ARG A 1 153 ? 8.084 2.274 -11.943 1.00 91.00 153 ARG A C 1
ATOM 1118 O O . ARG A 1 153 ? 7.715 2.903 -12.930 1.00 91.00 153 ARG A O 1
ATOM 1125 N N . THR A 1 154 ? 8.284 0.965 -11.961 1.00 91.38 154 THR A N 1
ATOM 1126 C CA . THR A 1 154 ? 8.266 0.102 -13.152 1.00 91.38 154 THR A CA 1
ATOM 1127 C C . THR A 1 154 ? 7.147 -0.936 -13.140 1.00 91.38 154 THR A C 1
ATOM 1129 O O . THR A 1 154 ? 6.903 -1.575 -14.161 1.00 91.38 154 THR A O 1
ATOM 1132 N N . ALA A 1 155 ? 6.436 -1.079 -12.022 1.00 90.31 155 ALA A N 1
ATOM 1133 C CA . ALA A 1 155 ? 5.210 -1.858 -11.912 1.00 90.31 155 ALA A CA 1
ATOM 1134 C C . ALA A 1 155 ? 4.229 -1.180 -10.945 1.00 90.31 155 ALA A C 1
ATOM 1136 O O . ALA A 1 155 ? 4.639 -0.443 -10.050 1.00 90.31 155 ALA A O 1
ATOM 1137 N N . TRP A 1 156 ? 2.941 -1.466 -11.082 1.00 92.56 156 TRP A N 1
ATOM 1138 C CA . TRP A 1 156 ? 1.922 -1.132 -10.085 1.00 92.56 156 TRP A CA 1
ATOM 1139 C C . TRP A 1 156 ? 0.827 -2.201 -10.081 1.00 92.56 156 TRP A C 1
ATOM 1141 O O . TRP A 1 156 ? 0.700 -2.957 -11.038 1.00 92.56 156 TRP A O 1
ATOM 1151 N N . GLY A 1 157 ? 0.044 -2.292 -9.016 1.00 91.69 157 GLY A N 1
ATOM 1152 C CA . GLY A 1 157 ? -1.078 -3.221 -8.925 1.00 91.69 157 GLY A CA 1
ATOM 1153 C C . GLY A 1 157 ? -2.076 -2.766 -7.872 1.00 91.69 157 GLY A C 1
ATOM 1154 O O . GLY A 1 157 ? -1.742 -1.970 -6.994 1.00 91.69 157 GLY A O 1
ATOM 1155 N N . CYS A 1 158 ? -3.315 -3.245 -7.965 1.00 93.19 158 CYS A N 1
ATOM 1156 C CA . CYS A 1 158 ? -4.376 -2.845 -7.049 1.00 93.19 158 CYS A CA 1
ATOM 1157 C C . CYS A 1 158 ? -5.413 -3.961 -6.824 1.00 93.19 158 CYS A C 1
ATOM 1159 O O . CYS A 1 158 ? -5.742 -4.696 -7.756 1.00 93.19 158 CYS A O 1
ATOM 1161 N N . GLN A 1 159 ? -5.949 -4.058 -5.603 1.00 93.62 159 GLN A N 1
ATOM 1162 C CA . GLN A 1 159 ? -7.144 -4.833 -5.256 1.00 93.62 159 GLN A CA 1
ATOM 1163 C C . GLN A 1 159 ? -8.152 -3.944 -4.504 1.00 93.62 159 GLN A C 1
ATOM 1165 O O . GLN A 1 159 ? -7.811 -3.303 -3.512 1.00 93.62 159 GLN A O 1
ATOM 1170 N N . ASP A 1 160 ? -9.407 -3.942 -4.958 1.00 94.44 160 ASP A N 1
ATOM 1171 C CA . ASP A 1 160 ? -10.521 -3.212 -4.341 1.00 94.44 160 ASP A CA 1
ATOM 1172 C C . ASP A 1 160 ? -11.269 -4.054 -3.299 1.00 94.44 160 ASP A C 1
ATOM 1174 O O . ASP A 1 160 ? -11.383 -5.275 -3.424 1.00 94.44 160 ASP A O 1
ATOM 1178 N N . GLY A 1 161 ? -11.896 -3.374 -2.336 1.00 92.31 161 GLY A N 1
ATOM 1179 C CA . GLY A 1 161 ? -12.983 -3.929 -1.527 1.00 92.31 161 GLY A CA 1
ATOM 1180 C C . GLY A 1 161 ? -12.565 -4.975 -0.496 1.00 92.31 161 GLY A C 1
ATOM 1181 O O . GLY A 1 161 ? -13.378 -5.835 -0.161 1.00 92.31 161 GLY A O 1
ATOM 1182 N N . LEU A 1 162 ? -11.331 -4.915 0.013 1.00 92.06 162 LEU A N 1
ATOM 1183 C CA . LEU A 1 162 ? -10.912 -5.790 1.107 1.00 92.06 162 LEU A CA 1
ATOM 1184 C C . LEU A 1 162 ? -11.665 -5.413 2.386 1.00 92.06 162 LEU A C 1
ATOM 1186 O O . LEU A 1 162 ? -11.636 -4.256 2.799 1.00 92.06 162 LEU A O 1
ATOM 1190 N N . SER A 1 163 ? -12.298 -6.396 3.021 1.00 92.50 163 SER A N 1
ATOM 1191 C CA . SER A 1 163 ? -12.780 -6.278 4.396 1.00 92.50 163 SER A CA 1
ATOM 1192 C C . SER A 1 163 ? -11.683 -6.781 5.329 1.00 92.50 163 SER A C 1
ATOM 1194 O O . SER A 1 163 ? -11.148 -7.870 5.127 1.00 92.50 163 SER A O 1
ATOM 1196 N N . ILE A 1 164 ? -11.309 -5.960 6.305 1.00 88.69 164 ILE A N 1
ATOM 1197 C CA . ILE A 1 164 ? -10.185 -6.167 7.217 1.00 88.69 164 ILE A CA 1
ATOM 1198 C C . ILE A 1 164 ? -10.764 -6.278 8.622 1.00 88.69 164 ILE A C 1
ATOM 1200 O O . ILE A 1 164 ? -11.220 -5.285 9.188 1.00 88.69 164 ILE A O 1
ATOM 1204 N N . VAL A 1 165 ? -10.764 -7.490 9.176 1.00 86.31 165 VAL A N 1
ATOM 1205 C CA . VAL A 1 165 ? -11.397 -7.794 10.467 1.00 86.3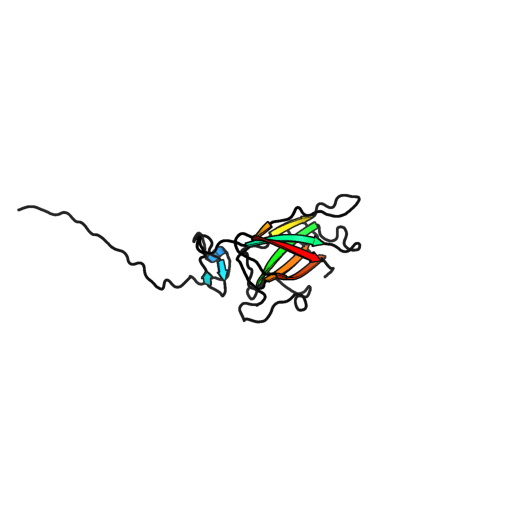1 165 VAL A CA 1
ATOM 1206 C C . VAL A 1 165 ? -10.333 -7.924 11.560 1.00 86.31 165 VAL A C 1
ATOM 1208 O O . VAL A 1 165 ? -9.283 -8.537 11.340 1.00 86.31 165 VAL A O 1
ATOM 1211 N N . LYS A 1 166 ? -10.613 -7.350 12.738 1.00 83.06 166 LYS A N 1
ATOM 1212 C CA . LYS A 1 166 ? -9.778 -7.450 13.946 1.00 83.06 166 LYS A CA 1
ATOM 1213 C C . LYS A 1 166 ? -9.382 -8.903 14.242 1.00 83.06 166 LYS A C 1
ATOM 1215 O O . LYS A 1 166 ? -10.204 -9.805 14.104 1.00 83.06 166 LYS A O 1
ATOM 1220 N N . ASP A 1 167 ? -8.134 -9.104 14.658 1.00 75.56 167 ASP A N 1
ATOM 1221 C CA . ASP A 1 167 ? -7.531 -10.386 15.053 1.00 75.56 167 ASP A CA 1
ATOM 1222 C C . ASP A 1 167 ? -7.535 -11.472 13.947 1.00 75.56 167 ASP A C 1
ATOM 1224 O O . ASP A 1 167 ? -7.235 -12.638 14.209 1.00 75.56 167 ASP A O 1
ATOM 1228 N N . THR A 1 168 ? -7.828 -11.107 12.688 1.00 80.00 168 THR A N 1
ATOM 1229 C CA . THR A 1 168 ? -7.804 -12.023 11.531 1.00 80.00 168 THR A CA 1
ATOM 1230 C C . THR A 1 168 ? -6.697 -11.686 10.536 1.00 80.00 168 THR A C 1
ATOM 1232 O O . THR A 1 168 ? -6.290 -10.531 10.403 1.00 80.00 168 THR A O 1
ATOM 1235 N N . VAL A 1 169 ? -6.247 -12.702 9.792 1.00 81.81 169 VAL A N 1
ATOM 1236 C CA . VAL A 1 169 ? -5.372 -12.547 8.622 1.00 81.81 169 VAL A CA 1
ATOM 1237 C C . VAL A 1 169 ? -6.207 -12.667 7.349 1.00 81.81 169 VAL A C 1
ATOM 1239 O O . VAL A 1 169 ? -6.818 -13.705 7.100 1.00 81.81 169 VAL A O 1
ATOM 1242 N N . VAL A 1 170 ? -6.202 -11.616 6.533 1.00 86.44 170 VAL A N 1
ATOM 1243 C CA . VAL A 1 170 ? -6.925 -11.522 5.263 1.00 86.44 170 VAL A CA 1
ATOM 1244 C C . VAL A 1 170 ? -5.955 -11.738 4.104 1.00 86.44 170 VAL A C 1
ATOM 1246 O O . VAL A 1 170 ? -5.004 -10.974 3.921 1.00 86.44 170 VAL A O 1
ATOM 1249 N N . ASP A 1 171 ? -6.201 -12.779 3.310 1.00 86.75 171 ASP A N 1
ATOM 1250 C CA . ASP A 1 171 ? -5.483 -13.035 2.061 1.00 86.75 171 ASP A CA 1
ATOM 1251 C C . ASP A 1 171 ? -5.845 -11.991 0.993 1.00 86.75 171 ASP A C 1
ATOM 1253 O O . ASP A 1 171 ? -7.011 -11.805 0.643 1.00 86.75 171 ASP A O 1
ATOM 1257 N N . SER A 1 172 ? -4.822 -11.345 0.435 1.00 87.19 172 SER A N 1
ATOM 1258 C CA . SER A 1 172 ? -4.929 -10.462 -0.728 1.00 87.19 172 SER A CA 1
ATOM 1259 C C . SER A 1 172 ? -4.158 -11.048 -1.906 1.00 87.19 172 SER A C 1
ATOM 1261 O O . SER A 1 172 ? -3.100 -11.647 -1.708 1.00 87.19 172 SER A O 1
ATOM 1263 N N . THR A 1 173 ? -4.645 -10.836 -3.129 1.00 88.12 173 THR A N 1
ATOM 1264 C CA . THR A 1 173 ? -3.915 -11.164 -4.360 1.00 88.12 173 THR A CA 1
ATOM 1265 C C . THR A 1 173 ? -3.910 -9.950 -5.276 1.00 88.12 173 THR A C 1
ATOM 1267 O O . THR A 1 173 ? -4.911 -9.645 -5.925 1.00 88.12 173 THR A O 1
ATOM 1270 N N . VAL A 1 174 ? -2.765 -9.276 -5.360 1.00 88.44 174 VAL A N 1
ATOM 1271 C CA . VAL A 1 174 ? -2.572 -8.113 -6.230 1.00 88.44 174 VAL A CA 1
ATOM 1272 C C . VAL A 1 174 ? -1.855 -8.554 -7.502 1.00 88.44 174 VAL A C 1
ATOM 1274 O O . VAL A 1 174 ? -0.754 -9.102 -7.446 1.00 88.44 174 VAL A O 1
ATOM 1277 N N . THR A 1 175 ? -2.479 -8.296 -8.654 1.00 88.12 175 THR A N 1
ATOM 1278 C CA . THR A 1 175 ? -1.850 -8.516 -9.964 1.00 88.12 175 THR A CA 1
ATOM 1279 C C . THR A 1 175 ? -1.074 -7.272 -10.366 1.00 88.12 175 THR A C 1
ATOM 1281 O O . THR A 1 175 ? -1.658 -6.215 -10.604 1.00 88.12 175 THR A O 1
ATOM 1284 N N . MET A 1 176 ? 0.247 -7.404 -10.438 1.00 87.06 176 MET A N 1
ATOM 1285 C CA . MET A 1 176 ? 1.142 -6.352 -10.896 1.00 87.06 176 MET A CA 1
ATOM 1286 C C . MET A 1 176 ? 1.061 -6.216 -12.421 1.00 87.06 176 MET A C 1
ATOM 1288 O O . MET A 1 176 ? 1.045 -7.208 -13.148 1.00 87.06 176 MET A O 1
ATOM 1292 N N . SER A 1 177 ? 1.025 -4.969 -12.880 1.00 87.88 177 SER A N 1
ATOM 1293 C CA . SER A 1 177 ? 0.948 -4.513 -14.268 1.00 87.88 177 SER A CA 1
ATOM 1294 C C . SER A 1 177 ? 2.013 -3.444 -14.533 1.00 87.88 177 SER A C 1
ATOM 1296 O O . SER A 1 177 ? 2.580 -2.861 -13.603 1.00 87.88 177 SER A O 1
ATOM 1298 N N . ARG A 1 178 ? 2.312 -3.174 -15.807 1.00 86.94 178 ARG A N 1
ATOM 1299 C CA . ARG A 1 178 ? 3.206 -2.071 -16.199 1.00 86.94 178 ARG A CA 1
ATOM 1300 C C . ARG A 1 178 ? 2.506 -0.698 -16.012 1.00 86.94 178 ARG A C 1
ATOM 1302 O O . ARG A 1 178 ? 1.274 -0.663 -16.059 1.00 86.94 178 ARG A O 1
ATOM 1309 N N . PRO A 1 179 ? 3.254 0.398 -15.760 1.00 82.50 179 PRO A N 1
ATOM 1310 C CA . PRO A 1 179 ? 2.726 1.767 -15.661 1.00 82.50 179 PRO A CA 1
ATOM 1311 C C . PRO A 1 179 ? 2.035 2.284 -16.926 1.00 82.50 179 PRO A C 1
ATOM 1313 O O . PRO A 1 179 ? 2.421 1.832 -18.027 1.00 82.50 179 PRO A O 1
#

Radius of gyration: 21.74 Å; chains: 1; bounding box: 32×46×90 Å

Sequence (179 aa):
MFAALAGAVLAVAAGCGGSSPECGHFSDCGPVGDAVCAGGRCQVFGEADGFGSVKANLSFGRDMERIALSARMWVLLDRTVSGAKLSCAGLGSAFDPAAPENNPLQYEPKYIEFVWQAGGTYFPNLLVQLVRPADRAVFFVEGFSRLQAEGTRTAWGCQDGLSIVKDTVVDSTVTMSRP